Protein AF-A0A376TXN7-F1 (afdb_monomer)

Mean predicted aligned error: 10.91 Å

Radius of gyration: 16.5 Å; Cα contacts (8 Å, |Δi|>4): 86; chains: 1; bounding box: 37×38×39 Å

Solvent-accessible surface area (backbone atoms only — not comparable to full-atom values): 6558 Å² total; per-residue (Å²): 119,71,70,61,67,70,58,54,54,46,10,50,55,36,29,70,52,27,62,82,89,49,54,70,72,57,31,34,51,43,26,47,40,43,66,55,62,42,77,70,43,46,77,73,23,57,65,24,54,77,48,42,65,61,44,52,55,53,44,60,75,77,39,81,61,63,33,56,55,54,52,47,31,49,50,53,46,50,50,54,49,50,53,56,47,58,68,43,57,82,72,59,71,86,62,51,63,61,53,54,47,48,49,55,46,46,62,64,33,58,82,70,61,78,85,120

Nearest PDB structures (foldseek):
  3hyt-assembly1_B  TM=9.960E-01  e=5.693E-10  Escherichia coli
  5fh9-assembly1_A  TM=1.002E+00  e=1.410E-09  Bacillus sp. SH51
  3i92-assembly1_A  TM=9.966E-01  e=1.569E-09  Escherichia coli
  3i8x-assembly1_A  TM=9.916E-01  e=3.684E-09  Escherichia coli
  3hyt-assembly1_C  TM=9.899E-01  e=3.886E-09  Escherichia coli

Secondary structure (DSSP, 8-state):
----HHHHHHHHHHHHTS-TTS-HHHHHHHHHHHHHT-TTHHHHHTTHHHHHHHHHHHHHHHSS-HHHHHHHHHHHHHHHHHHHHHHHHTT-STTHHHHHHHHHHHHHHTTTSS--

Int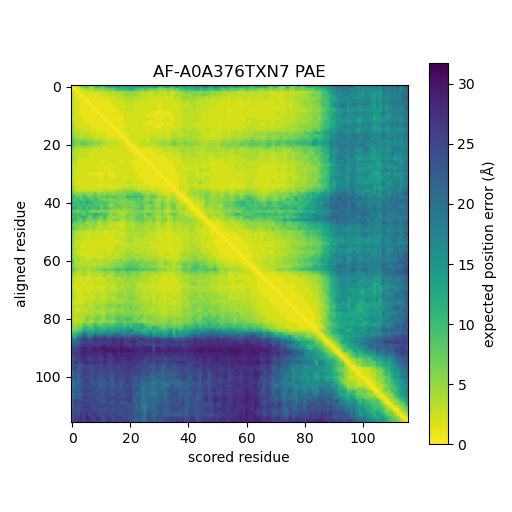erPro domains:
  IPR041069 FeoB, cytosolic helical domain [PF17910] (3-84)
  IPR050860 Fe(2+) Transporter FeoB GTPase [PTHR43185] (2-109)

pLDDT: mean 76.67, std 17.31, range [34.03, 93.69]

Organism: Escherichia coli (NCBI:txid562)

Structure (mmCIF, N/CA/C/O backbone):
data_AF-A0A376TXN7-F1
#
_entry.id   AF-A0A376TXN7-F1
#
loop_
_atom_site.group_PDB
_atom_site.id
_atom_site.type_symbol
_atom_site.label_atom_id
_atom_site.label_alt_id
_atom_site.label_comp_id
_atom_site.label_asym_id
_atom_site.label_entity_id
_atom_site.label_seq_id
_atom_site.pdbx_PDB_ins_code
_atom_site.Cartn_x
_atom_site.Cartn_y
_atom_site.Cartn_z
_atom_site.occupancy
_atom_site.B_iso_or_equiv
_atom_site.auth_seq_id
_atom_site.auth_comp_id
_atom_site.auth_asym_id
_atom_site.auth_atom_id
_atom_site.pdbx_PDB_model_num
ATOM 1 N N . MET A 1 1 ? 11.237 -4.753 -3.219 1.00 68.88 1 MET A N 1
ATOM 2 C CA . MET A 1 1 ? 10.719 -3.372 -3.160 1.00 68.88 1 MET A CA 1
ATOM 3 C C . MET A 1 1 ? 11.158 -2.777 -1.851 1.00 68.88 1 MET A C 1
ATOM 5 O O . MET A 1 1 ? 11.003 -3.443 -0.835 1.00 68.88 1 MET A O 1
ATOM 9 N N . HIS A 1 2 ? 11.740 -1.587 -1.906 1.00 82.88 2 HIS A N 1
ATOM 10 C CA . HIS A 1 2 ? 12.126 -0.825 -0.729 1.00 82.88 2 HIS A CA 1
ATOM 11 C C . HIS A 1 2 ? 11.038 0.211 -0.478 1.00 82.88 2 HIS A C 1
ATOM 13 O O . HIS A 1 2 ? 10.951 1.196 -1.199 1.00 82.88 2 HIS A O 1
ATOM 19 N N . TYR A 1 3 ? 10.174 -0.061 0.495 1.00 87.12 3 TYR A N 1
ATOM 20 C CA . TYR A 1 3 ? 9.219 0.926 0.988 1.00 87.12 3 TYR A CA 1
ATOM 21 C C . TYR A 1 3 ? 9.859 1.705 2.136 1.00 87.12 3 TYR A C 1
ATOM 23 O O . TYR A 1 3 ? 10.708 1.164 2.849 1.00 87.12 3 TYR A O 1
ATOM 31 N N . ALA A 1 4 ? 9.439 2.955 2.330 1.00 88.62 4 ALA A N 1
ATOM 32 C CA . ALA A 1 4 ? 9.862 3.746 3.479 1.00 88.62 4 ALA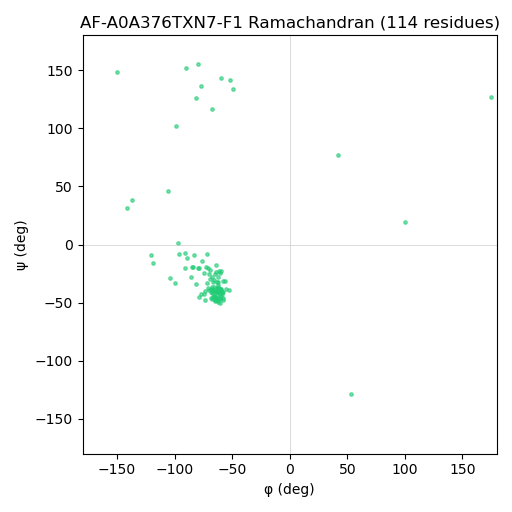 A CA 1
ATOM 33 C C . ALA A 1 4 ? 9.454 3.055 4.794 1.00 88.62 4 ALA A C 1
ATOM 35 O O . ALA A 1 4 ? 8.373 2.469 4.890 1.00 88.62 4 ALA A O 1
ATOM 36 N N . GLN A 1 5 ? 10.305 3.141 5.819 1.00 91.06 5 GLN A N 1
ATOM 37 C CA . GLN A 1 5 ? 10.062 2.477 7.103 1.00 91.06 5 GLN A CA 1
ATOM 38 C C . GLN A 1 5 ? 8.711 2.846 7.755 1.00 91.06 5 GLN A C 1
ATOM 40 O O . GLN A 1 5 ? 8.061 1.935 8.271 1.00 91.06 5 GLN A O 1
ATOM 45 N N . PRO A 1 6 ? 8.222 4.102 7.691 1.00 93.12 6 PRO A N 1
ATOM 46 C CA . PRO A 1 6 ? 6.910 4.436 8.247 1.00 93.12 6 PRO A CA 1
ATOM 47 C C . PRO A 1 6 ? 5.753 3.686 7.575 1.00 93.12 6 PRO A C 1
ATOM 49 O O . PRO A 1 6 ? 4.830 3.239 8.252 1.00 93.12 6 PRO A O 1
ATOM 52 N N . LEU A 1 7 ? 5.833 3.457 6.256 1.00 91.88 7 LEU A N 1
ATOM 53 C CA . LEU A 1 7 ? 4.828 2.677 5.522 1.00 91.88 7 LEU A CA 1
ATOM 54 C C . LEU A 1 7 ? 4.794 1.228 6.006 1.00 91.88 7 LEU A C 1
ATOM 56 O O . LEU A 1 7 ? 3.722 0.651 6.163 1.00 91.88 7 LEU A O 1
ATOM 60 N N . LEU A 1 8 ? 5.968 0.639 6.256 1.00 92.62 8 LEU A N 1
ATOM 61 C CA . LEU A 1 8 ? 6.074 -0.726 6.770 1.00 92.62 8 LEU A CA 1
ATOM 62 C C . LEU A 1 8 ? 5.514 -0.835 8.191 1.00 92.62 8 LEU A C 1
ATOM 64 O O . LEU A 1 8 ? 4.818 -1.799 8.497 1.00 92.62 8 LEU A O 1
ATOM 68 N N . ASN A 1 9 ? 5.778 0.161 9.037 1.00 93.69 9 ASN A N 1
ATOM 69 C CA . ASN A 1 9 ? 5.287 0.191 10.412 1.00 93.69 9 ASN A CA 1
ATOM 70 C C . ASN A 1 9 ? 3.755 0.290 10.465 1.00 93.69 9 ASN A C 1
ATOM 72 O O . ASN A 1 9 ? 3.116 -0.462 11.204 1.00 93.69 9 ASN A O 1
ATOM 76 N N . GLU A 1 10 ? 3.151 1.171 9.663 1.00 93.19 10 GLU A N 1
ATOM 77 C CA . GLU A 1 10 ? 1.692 1.297 9.612 1.00 93.19 10 GLU A CA 1
ATOM 78 C C . GLU A 1 10 ? 1.023 0.104 8.925 1.00 93.19 10 GLU A C 1
ATOM 80 O O . GLU A 1 10 ? -0.007 -0.376 9.400 1.00 93.19 10 GLU A O 1
ATOM 85 N N . ALA A 1 11 ? 1.628 -0.455 7.874 1.00 92.81 11 ALA A N 1
ATOM 86 C CA . ALA A 1 11 ? 1.143 -1.695 7.274 1.00 92.81 11 ALA A CA 1
ATOM 87 C C . ALA A 1 11 ? 1.172 -2.864 8.277 1.00 92.81 11 ALA A C 1
ATOM 89 O O . ALA A 1 11 ? 0.232 -3.657 8.322 1.00 92.81 11 ALA A O 1
ATOM 90 N N . ASP A 1 12 ? 2.204 -2.948 9.124 1.00 93.56 12 ASP A N 1
ATOM 91 C CA . ASP A 1 12 ? 2.289 -3.927 10.214 1.00 93.56 12 ASP A CA 1
ATOM 92 C C . ASP A 1 12 ? 1.248 -3.674 11.310 1.00 93.56 12 ASP A C 1
ATOM 94 O O . ASP A 1 12 ? 0.698 -4.626 11.868 1.00 93.56 12 ASP A O 1
ATOM 98 N N . SER A 1 13 ? 0.956 -2.409 11.614 1.00 92.94 13 SER A N 1
ATOM 99 C CA . SER A 1 13 ? -0.099 -2.017 12.553 1.00 92.94 13 SER A CA 1
ATOM 100 C C . SER A 1 13 ? -1.474 -2.477 12.063 1.00 92.94 13 SER A C 1
ATOM 102 O O . SER A 1 13 ? -2.190 -3.174 12.784 1.00 92.94 13 SER A O 1
ATOM 104 N N . LEU A 1 14 ? -1.798 -2.196 10.797 1.00 91.81 14 LEU A N 1
ATOM 105 C CA . LEU A 1 14 ? -3.036 -2.644 10.155 1.00 91.81 14 LEU A CA 1
ATOM 106 C C . LEU A 1 14 ? -3.105 -4.174 10.062 1.00 91.81 14 LEU A C 1
ATOM 108 O O . LEU A 1 14 ? -4.143 -4.767 10.341 1.00 91.81 14 LEU A O 1
ATOM 112 N N . ALA A 1 15 ? -1.992 -4.841 9.751 1.00 92.75 15 ALA A N 1
ATOM 113 C CA . ALA A 1 15 ? -1.948 -6.297 9.657 1.00 92.75 15 ALA A CA 1
ATOM 114 C C . ALA A 1 15 ? -2.276 -7.003 10.985 1.00 92.75 15 ALA A C 1
ATOM 116 O O . ALA A 1 15 ? -2.764 -8.133 10.965 1.00 92.75 15 ALA A O 1
ATOM 117 N N . LYS A 1 16 ? -2.023 -6.383 12.145 1.00 91.69 1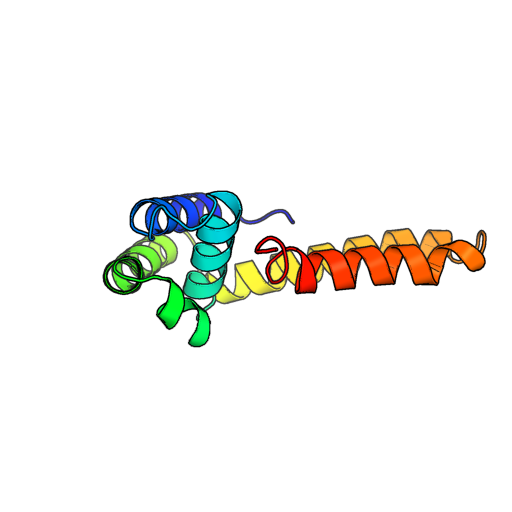6 LYS A N 1
ATOM 118 C CA . LYS A 1 16 ? -2.327 -6.980 13.461 1.00 91.69 16 LYS A CA 1
ATOM 119 C C . LYS A 1 16 ? -3.823 -7.093 13.744 1.00 91.69 16 LYS A C 1
ATOM 121 O O . LYS A 1 16 ? -4.213 -8.004 14.466 1.00 91.69 16 LYS A O 1
ATOM 126 N N . VAL A 1 17 ? -4.626 -6.191 13.186 1.00 91.56 17 VAL A N 1
ATOM 127 C CA . VAL A 1 17 ? -6.086 -6.139 13.378 1.00 91.56 17 VAL A CA 1
ATOM 128 C C . VAL A 1 17 ? -6.859 -6.813 12.237 1.00 91.56 17 VAL A C 1
ATOM 130 O O . VAL A 1 17 ? -8.085 -6.854 12.256 1.00 91.56 17 VAL A O 1
ATOM 133 N N . MET A 1 18 ? -6.152 -7.365 11.248 1.00 91.19 18 MET A N 1
ATOM 134 C CA . MET A 1 18 ? -6.750 -8.171 10.186 1.00 91.19 18 MET A CA 1
ATOM 135 C C . MET A 1 18 ? -7.039 -9.609 10.650 1.00 91.19 18 MET A C 1
ATOM 137 O O . MET A 1 18 ? -6.338 -10.120 11.531 1.00 91.19 18 MET A O 1
ATOM 141 N N . PRO A 1 19 ? -8.011 -10.286 10.011 1.00 88.62 19 PRO A N 1
ATOM 142 C CA . PRO A 1 19 ? -8.343 -11.685 10.277 1.00 88.62 19 PRO A CA 1
ATOM 143 C C . PRO A 1 19 ? -7.117 -12.619 10.286 1.00 88.62 19 PRO A C 1
ATOM 145 O O . PRO A 1 19 ? -6.233 -12.535 9.431 1.00 88.62 19 PRO A O 1
ATOM 148 N N . SER A 1 20 ? -7.027 -13.491 11.296 1.00 87.25 20 SER A N 1
ATOM 149 C CA . SER A 1 20 ? -5.852 -14.344 11.544 1.00 87.25 20 SER A CA 1
ATOM 150 C C . SER A 1 20 ? -5.735 -15.547 10.604 1.00 87.25 20 SER A C 1
ATOM 152 O O . SER A 1 20 ? -4.662 -16.147 10.525 1.00 87.25 20 SER A O 1
ATOM 154 N N . ASP A 1 21 ? -6.807 -15.871 9.885 1.00 89.31 21 ASP A N 1
ATOM 155 C CA . ASP A 1 21 ? -6.860 -16.836 8.785 1.00 89.31 21 ASP A CA 1
ATOM 156 C C . ASP A 1 21 ? -6.018 -16.392 7.579 1.00 89.31 21 ASP A C 1
ATOM 158 O O . ASP A 1 21 ? -5.512 -17.231 6.833 1.00 89.31 21 ASP A O 1
ATOM 162 N N . ILE A 1 22 ? -5.787 -15.084 7.422 1.00 86.56 22 ILE A N 1
ATOM 163 C CA . ILE A 1 22 ? -4.920 -14.541 6.379 1.00 86.56 22 ILE A CA 1
ATOM 164 C C . ILE A 1 22 ? -3.442 -14.629 6.825 1.00 86.56 22 ILE A C 1
ATOM 166 O O . ILE A 1 22 ? -3.053 -14.076 7.866 1.00 86.56 22 ILE A O 1
ATOM 170 N N . PRO A 1 23 ? -2.550 -15.245 6.025 1.00 90.94 23 PRO A N 1
ATOM 171 C CA . PRO A 1 23 ? -1.114 -15.266 6.287 1.00 90.94 23 PRO A CA 1
ATOM 172 C C . PRO A 1 23 ? -0.532 -13.866 6.523 1.00 90.94 23 PRO A C 1
ATOM 174 O O . PRO A 1 23 ? -0.853 -12.913 5.814 1.00 90.94 23 PRO A O 1
ATOM 177 N N . LEU A 1 24 ? 0.408 -13.738 7.468 1.00 88.56 24 LEU A N 1
ATOM 178 C CA . LEU A 1 24 ? 0.990 -12.441 7.856 1.00 88.56 24 LEU A CA 1
ATOM 179 C C . LEU A 1 24 ? 1.538 -11.645 6.660 1.00 88.56 24 LEU A C 1
ATOM 181 O O . LEU A 1 24 ? 1.364 -10.432 6.578 1.00 88.56 24 LEU A O 1
ATOM 185 N N . LYS A 1 25 ? 2.178 -12.327 5.704 1.00 88.38 25 LYS A N 1
ATOM 186 C CA . LYS A 1 25 ? 2.705 -11.691 4.490 1.00 88.38 25 LYS A CA 1
ATOM 187 C C . LYS A 1 25 ? 1.593 -11.081 3.625 1.00 88.38 25 LYS A C 1
ATOM 189 O O . LYS A 1 25 ? 1.794 -10.006 3.069 1.00 88.38 25 LYS A O 1
ATOM 194 N N . GLN A 1 26 ? 0.441 -11.745 3.530 1.00 87.19 26 GLN A N 1
ATOM 195 C CA . GLN A 1 26 ? -0.720 -11.246 2.791 1.00 87.19 26 GLN A CA 1
ATOM 196 C C . GLN A 1 26 ? -1.401 -10.096 3.539 1.00 87.19 26 GLN A C 1
ATOM 198 O O . GLN A 1 26 ? -1.724 -9.092 2.916 1.00 87.19 26 GLN A O 1
ATOM 203 N N . ARG A 1 27 ? -1.515 -10.167 4.871 1.00 91.38 27 ARG A N 1
ATOM 204 C CA . ARG A 1 27 ? -2.034 -9.055 5.690 1.00 91.38 27 ARG A CA 1
ATOM 205 C C . ARG A 1 27 ? -1.202 -7.782 5.554 1.00 91.38 27 ARG A C 1
ATOM 207 O O . ARG A 1 27 ? -1.742 -6.703 5.347 1.00 91.38 27 ARG A O 1
ATOM 214 N N . ARG A 1 28 ? 0.126 -7.912 5.590 1.00 91.62 28 ARG A N 1
ATOM 215 C CA . ARG A 1 28 ? 1.057 -6.796 5.338 1.00 91.62 28 ARG A CA 1
ATOM 216 C C . ARG A 1 28 ? 0.864 -6.187 3.954 1.00 91.62 28 ARG A C 1
ATOM 218 O O . ARG A 1 28 ? 0.872 -4.970 3.804 1.00 91.62 28 ARG A O 1
ATOM 225 N N . TRP A 1 29 ? 0.691 -7.039 2.947 1.00 90.88 29 TRP A N 1
ATOM 226 C CA . TRP A 1 29 ? 0.430 -6.589 1.587 1.00 90.88 29 TRP A CA 1
ATOM 227 C C . TRP A 1 29 ? -0.910 -5.845 1.485 1.00 90.88 29 TRP A C 1
ATOM 229 O O . TRP A 1 29 ? -0.932 -4.744 0.947 1.00 90.88 29 TRP A O 1
ATOM 239 N N . LEU A 1 30 ? -1.984 -6.373 2.081 1.00 90.94 30 LEU A N 1
ATOM 240 C CA . LEU A 1 30 ? -3.284 -5.697 2.161 1.00 90.94 30 LEU A CA 1
ATOM 241 C C . LEU A 1 30 ? -3.181 -4.343 2.875 1.00 90.94 30 LEU A C 1
ATOM 243 O O . LEU A 1 30 ? -3.751 -3.365 2.405 1.00 90.94 30 LEU A O 1
ATOM 247 N N . GLY A 1 31 ? -2.405 -4.256 3.959 1.00 91.50 31 GLY A N 1
ATOM 248 C CA . GLY A 1 31 ? -2.155 -2.998 4.663 1.00 91.50 31 GLY A CA 1
ATOM 249 C C . GLY A 1 31 ? -1.533 -1.938 3.750 1.00 91.50 31 GLY A C 1
ATOM 250 O O . GLY A 1 31 ? -2.022 -0.814 3.697 1.00 91.50 31 GLY A O 1
ATOM 251 N N . LEU A 1 32 ? -0.519 -2.306 2.959 1.00 91.12 32 LEU A N 1
ATOM 252 C CA . LEU A 1 32 ? 0.082 -1.401 1.970 1.00 91.12 32 LEU A CA 1
ATOM 253 C C . LEU A 1 32 ? -0.911 -0.977 0.877 1.00 91.12 32 LEU A C 1
ATOM 255 O O . LEU A 1 32 ? -0.928 0.192 0.506 1.00 91.12 32 LEU A O 1
ATOM 259 N N . GLN A 1 33 ? -1.753 -1.889 0.383 1.00 89.06 33 GLN A N 1
ATOM 260 C CA . GLN A 1 33 ? -2.790 -1.552 -0.603 1.00 89.06 33 GLN A CA 1
ATOM 261 C C . GLN A 1 33 ? -3.817 -0.560 -0.037 1.00 89.06 33 GLN A C 1
ATOM 263 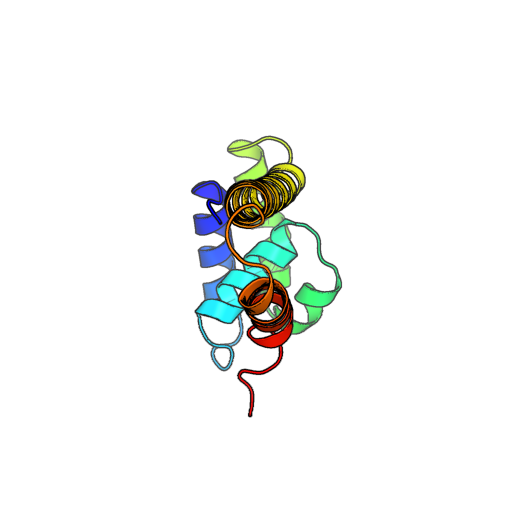O O . GLN A 1 33 ? -4.219 0.380 -0.718 1.00 89.06 33 GLN A O 1
ATOM 268 N N . MET A 1 34 ? -4.221 -0.730 1.224 1.00 90.31 34 MET A N 1
ATOM 269 C CA . MET A 1 34 ? -5.150 0.192 1.882 1.00 90.31 34 MET A CA 1
ATOM 270 C C . MET A 1 34 ? -4.543 1.583 2.079 1.00 90.31 34 MET A C 1
ATOM 272 O O . MET A 1 34 ? -5.238 2.573 1.870 1.00 90.31 34 MET A O 1
ATOM 276 N N . LEU A 1 35 ? -3.261 1.661 2.455 1.00 90.69 35 LEU A N 1
ATOM 277 C CA . LEU A 1 35 ? -2.540 2.930 2.613 1.00 90.69 35 LEU A CA 1
ATOM 278 C C . LEU A 1 35 ? -2.366 3.678 1.284 1.00 90.69 35 LEU A C 1
ATOM 280 O O . LEU A 1 35 ? -2.349 4.903 1.269 1.00 90.69 35 LEU A O 1
ATOM 284 N N . GLU A 1 36 ? -2.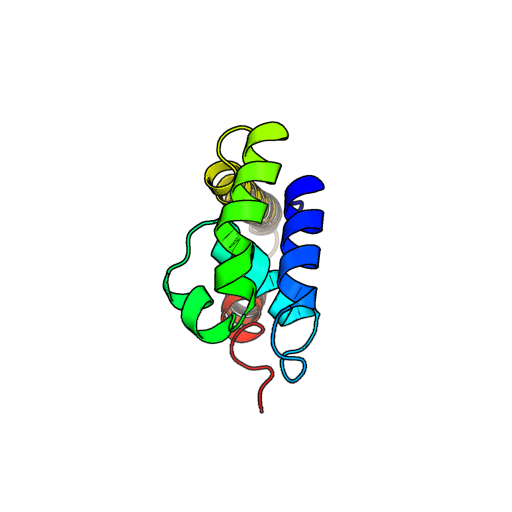271 2.948 0.174 1.00 89.44 36 GLU A N 1
ATOM 285 C CA . GLU A 1 36 ? -2.268 3.513 -1.180 1.00 89.44 36 GLU A CA 1
ATOM 286 C C . GLU A 1 36 ? -3.655 4.019 -1.616 1.00 89.44 36 GLU A C 1
ATOM 288 O O . GLU A 1 36 ? -3.753 4.834 -2.530 1.00 89.44 36 GLU A O 1
ATOM 293 N N . GLY A 1 37 ? -4.729 3.565 -0.959 1.00 85.00 37 GLY A N 1
ATOM 294 C CA . GLY A 1 37 ? -6.108 3.950 -1.268 1.00 85.00 37 GLY A CA 1
ATOM 295 C C . GLY A 1 37 ? -6.891 2.930 -2.100 1.00 85.00 37 GLY A C 1
ATOM 296 O O . GLY A 1 37 ? -7.905 3.288 -2.699 1.00 85.00 37 GLY A O 1
ATOM 297 N N . ASP A 1 38 ? -6.468 1.662 -2.146 1.00 83.25 38 ASP A N 1
ATOM 298 C CA . ASP A 1 38 ? -7.222 0.612 -2.836 1.00 83.25 38 ASP A CA 1
ATOM 299 C C . ASP A 1 38 ? -8.561 0.310 -2.135 1.00 83.25 38 ASP A C 1
ATOM 301 O O . ASP A 1 38 ? -8.619 -0.184 -1.004 1.00 83.25 38 ASP A O 1
ATOM 305 N N . ILE A 1 39 ? -9.656 0.565 -2.853 1.00 74.62 39 ILE A N 1
ATOM 306 C CA . ILE A 1 39 ? -11.031 0.375 -2.381 1.00 74.62 39 ILE A CA 1
ATOM 307 C C . ILE A 1 39 ? -11.422 -1.101 -2.229 1.00 74.62 39 ILE A C 1
ATOM 309 O O . ILE A 1 39 ? -12.293 -1.412 -1.416 1.00 74.62 39 ILE A O 1
ATOM 313 N N . TYR A 1 40 ? -10.779 -2.020 -2.959 1.00 75.50 40 TYR A N 1
ATOM 314 C CA . TYR A 1 40 ? -11.109 -3.450 -2.908 1.00 75.50 40 TYR A CA 1
ATOM 315 C C . TYR A 1 40 ? -10.462 -4.152 -1.716 1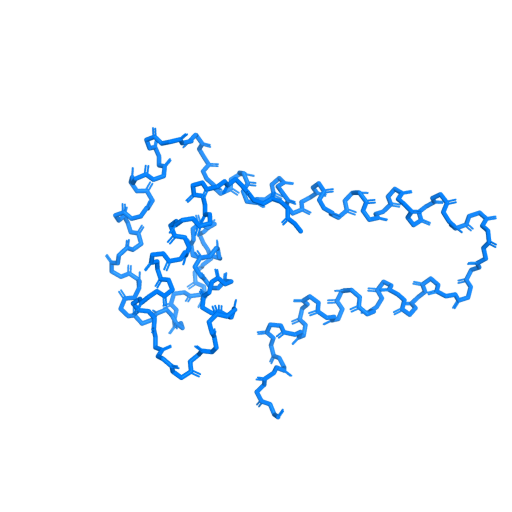.00 75.50 40 TYR A C 1
ATOM 317 O O . TYR A 1 40 ? -11.074 -5.027 -1.100 1.00 75.50 40 TYR A O 1
ATOM 325 N N . SER A 1 41 ? -9.258 -3.727 -1.331 1.00 73.31 41 SER A N 1
ATOM 326 C CA . SER A 1 41 ? -8.554 -4.263 -0.162 1.00 73.31 41 SER A CA 1
ATOM 327 C C . SER A 1 41 ? -9.330 -4.063 1.143 1.00 73.31 41 SER A C 1
ATOM 329 O O . SER A 1 41 ? -9.204 -4.868 2.064 1.00 73.31 41 SER A O 1
ATOM 331 N N . ARG A 1 42 ? -10.215 -3.059 1.204 1.00 71.38 42 ARG A N 1
ATOM 332 C CA . ARG A 1 42 ? -11.074 -2.788 2.365 1.00 71.38 42 ARG A CA 1
ATOM 333 C C . ARG A 1 42 ? -12.063 -3.920 2.670 1.00 71.38 42 ARG A C 1
ATOM 335 O O . ARG A 1 42 ? -12.348 -4.162 3.838 1.00 71.38 42 ARG A O 1
ATOM 342 N N . ALA A 1 43 ? -12.539 -4.645 1.655 1.00 75.88 43 ALA A N 1
ATOM 343 C CA . ALA A 1 43 ? -13.469 -5.763 1.845 1.00 75.88 43 ALA A CA 1
ATOM 344 C C . ALA A 1 43 ? -12.820 -6.959 2.567 1.00 75.88 43 ALA A C 1
ATOM 346 O O . ALA A 1 43 ? -13.498 -7.697 3.276 1.00 75.88 43 ALA A O 1
ATOM 347 N N . TYR A 1 44 ? -11.504 -7.120 2.418 1.00 76.44 44 TYR A N 1
ATOM 348 C CA . TYR A 1 44 ? -10.720 -8.192 3.042 1.00 76.44 44 TYR A CA 1
ATOM 349 C C . TYR A 1 44 ? -10.040 -7.755 4.347 1.00 76.44 44 TYR A C 1
ATOM 351 O O . TYR A 1 44 ? -9.477 -8.573 5.068 1.00 76.44 44 TYR A O 1
ATOM 359 N N . ALA A 1 45 ? -10.089 -6.459 4.653 1.00 73.81 45 ALA A N 1
ATOM 360 C CA . ALA A 1 45 ? -9.401 -5.849 5.781 1.00 73.81 45 ALA A CA 1
ATOM 361 C C . ALA A 1 45 ? -10.107 -6.068 7.130 1.00 73.81 45 ALA A C 1
ATOM 363 O O . ALA A 1 45 ? -9.472 -5.932 8.177 1.00 73.81 45 ALA A O 1
ATOM 364 N N . GLY A 1 46 ? -11.406 -6.388 7.123 1.00 81.69 46 GLY A N 1
ATOM 365 C CA . GLY A 1 46 ? -12.212 -6.511 8.339 1.00 81.69 46 GLY A CA 1
ATOM 366 C C . GLY A 1 46 ? -12.122 -5.252 9.211 1.00 81.69 46 GLY A C 1
ATOM 367 O O . GLY A 1 46 ? -12.255 -4.128 8.718 1.00 81.69 46 GLY A O 1
ATOM 368 N N . GLU A 1 47 ? -11.817 -5.442 10.497 1.00 82.06 47 GLU A N 1
ATOM 369 C CA . GLU A 1 47 ? -11.648 -4.364 11.483 1.00 82.06 47 GLU A CA 1
ATOM 370 C C . GLU A 1 47 ? -10.529 -3.372 11.118 1.00 82.06 47 GLU A C 1
ATOM 372 O O . GLU A 1 47 ? -10.583 -2.204 11.505 1.00 82.06 47 GLU A O 1
ATOM 377 N N . ALA A 1 48 ? -9.547 -3.769 10.298 1.00 82.44 48 ALA A N 1
ATOM 378 C CA . ALA A 1 48 ? -8.464 -2.876 9.886 1.00 82.44 48 ALA A CA 1
ATOM 379 C C . ALA A 1 48 ? -8.962 -1.645 9.108 1.00 82.44 48 ALA A C 1
ATOM 381 O O . ALA A 1 48 ? -8.298 -0.608 9.114 1.00 82.44 48 ALA A O 1
ATOM 382 N N . SER A 1 49 ? -10.147 -1.710 8.485 1.00 85.06 49 SER A N 1
ATOM 383 C CA . SER A 1 49 ? -10.746 -0.546 7.822 1.00 85.06 49 SER A CA 1
ATOM 384 C C . SER A 1 49 ? -11.059 0.596 8.789 1.00 85.06 49 SER A C 1
ATOM 386 O O . SER A 1 49 ? -10.992 1.752 8.381 1.00 85.06 49 SER A O 1
ATOM 388 N N . GLN A 1 50 ? -11.400 0.299 10.044 1.00 87.88 50 GLN A N 1
ATOM 389 C CA . GLN A 1 50 ? -11.727 1.317 11.050 1.00 87.88 50 GLN A CA 1
ATOM 390 C C . GLN A 1 50 ? -10.467 2.039 11.552 1.00 87.88 50 GLN A C 1
ATOM 392 O O . GLN A 1 50 ? -10.523 3.183 11.993 1.00 87.88 50 GLN A O 1
ATOM 397 N N . HIS A 1 51 ? -9.309 1.382 11.449 1.00 89.44 51 HIS A N 1
ATOM 398 C CA . HIS A 1 51 ? -8.014 1.922 11.860 1.00 89.44 51 HIS A CA 1
ATOM 399 C C . HIS A 1 51 ? -7.268 2.653 10.735 1.00 89.44 51 HIS A C 1
ATOM 401 O O . HIS A 1 51 ? -6.238 3.280 10.998 1.00 89.44 51 HIS A O 1
ATOM 407 N N . LEU A 1 52 ? -7.779 2.593 9.500 1.00 89.38 52 LEU A N 1
ATOM 408 C CA . LEU A 1 52 ? -7.121 3.144 8.317 1.00 89.38 52 LEU A CA 1
ATOM 409 C C . LEU A 1 52 ? -6.949 4.665 8.399 1.00 89.38 52 LEU A C 1
ATOM 411 O O . LEU A 1 52 ? -5.844 5.156 8.186 1.00 89.38 52 LEU A O 1
ATOM 415 N N . ASP A 1 53 ? -7.996 5.403 8.767 1.00 89.81 53 ASP A N 1
ATOM 416 C CA . ASP A 1 53 ? -7.930 6.870 8.837 1.00 89.81 53 ASP A CA 1
ATOM 417 C C . ASP A 1 53 ? -6.922 7.340 9.895 1.00 89.81 53 ASP A C 1
ATOM 419 O O . ASP A 1 53 ? -6.166 8.286 9.674 1.00 89.81 53 ASP A O 1
ATOM 423 N N . ALA A 1 54 ? -6.841 6.628 11.024 1.00 91.94 54 ALA A N 1
ATOM 424 C CA . ALA A 1 54 ? -5.859 6.905 12.067 1.00 91.94 54 ALA A CA 1
ATOM 425 C C . ALA A 1 54 ? -4.422 6.589 11.615 1.00 91.94 54 ALA A C 1
ATOM 427 O O . ALA A 1 54 ? -3.500 7.328 11.957 1.00 91.94 54 ALA A O 1
ATOM 428 N N . ALA A 1 55 ? -4.220 5.509 10.851 1.00 91.25 55 ALA A N 1
ATOM 429 C CA . ALA A 1 55 ? -2.921 5.164 10.270 1.00 91.25 55 ALA A CA 1
ATOM 430 C C . ALA A 1 55 ? -2.471 6.195 9.224 1.00 91.25 55 ALA A C 1
ATOM 432 O O . ALA A 1 55 ? -1.336 6.665 9.268 1.00 91.25 55 ALA A O 1
ATOM 433 N N . LEU A 1 56 ? -3.380 6.624 8.344 1.00 90.00 56 LEU A N 1
ATOM 434 C CA . LEU A 1 56 ? -3.118 7.681 7.366 1.00 90.00 56 LEU A CA 1
ATOM 435 C C . LEU A 1 56 ? -2.812 9.021 8.043 1.00 90.00 56 LEU A C 1
ATOM 437 O O . LEU A 1 56 ? -1.910 9.731 7.607 1.00 90.00 56 LEU A O 1
ATOM 441 N N . ALA A 1 57 ? -3.511 9.364 9.128 1.00 91.31 57 ALA A N 1
ATOM 442 C CA . ALA A 1 57 ? -3.226 10.574 9.895 1.00 91.31 57 ALA A CA 1
ATOM 443 C C . ALA A 1 57 ? -1.821 10.556 10.521 1.00 91.31 57 ALA A C 1
ATOM 445 O O . ALA A 1 57 ? -1.138 11.578 10.494 1.00 91.31 57 ALA A O 1
ATOM 446 N N . ARG A 1 58 ? -1.364 9.406 11.041 1.00 92.38 58 ARG A N 1
ATOM 447 C CA . ARG A 1 58 ? 0.015 9.252 11.538 1.00 92.38 58 ARG A CA 1
ATOM 448 C C . ARG A 1 58 ? 1.036 9.378 10.411 1.00 92.38 58 ARG A C 1
ATOM 450 O O . ARG A 1 58 ? 1.974 10.156 10.543 1.00 92.38 58 ARG A O 1
ATOM 457 N N . LEU A 1 59 ? 0.803 8.710 9.281 1.00 91.25 59 LEU A N 1
ATOM 458 C CA . LEU A 1 59 ? 1.689 8.786 8.116 1.00 91.25 59 LEU A CA 1
ATOM 459 C C . LEU A 1 59 ? 1.831 10.197 7.561 1.00 91.25 59 LEU A C 1
ATOM 461 O O . LEU A 1 59 ? 2.937 10.589 7.212 1.00 91.25 59 LEU A O 1
ATOM 465 N N . ARG A 1 60 ? 0.750 10.978 7.537 1.00 89.25 60 ARG A N 1
ATOM 466 C CA . ARG A 1 60 ? 0.782 12.378 7.088 1.00 89.25 60 ARG A CA 1
ATOM 467 C C . ARG A 1 60 ? 1.636 13.292 7.971 1.00 89.25 60 ARG A C 1
ATOM 469 O O . ARG A 1 60 ? 1.991 14.373 7.522 1.00 89.25 60 ARG A O 1
ATOM 476 N N . ASN A 1 61 ? 1.960 12.886 9.201 1.00 90.12 61 ASN A N 1
ATOM 477 C CA . ASN A 1 61 ? 2.913 13.613 10.044 1.00 90.12 61 ASN A CA 1
ATOM 478 C C . ASN A 1 61 ? 4.372 13.228 9.754 1.00 90.12 61 ASN A C 1
ATOM 480 O O . ASN A 1 61 ? 5.277 13.963 10.139 1.00 90.12 61 ASN A O 1
ATOM 484 N N . GLU A 1 62 ? 4.608 12.076 9.120 1.00 89.44 62 GLU A N 1
ATOM 485 C CA . GLU A 1 62 ? 5.947 11.535 8.857 1.00 89.44 62 GLU A CA 1
ATOM 486 C C . GLU A 1 62 ? 6.387 11.701 7.397 1.00 89.44 62 GLU A C 1
ATOM 488 O O . GLU A 1 62 ? 7.584 11.795 7.129 1.00 89.44 62 GLU A O 1
ATOM 493 N N . MET A 1 63 ? 5.445 11.722 6.452 1.00 89.94 63 MET A N 1
ATOM 494 C CA . MET A 1 63 ? 5.718 11.906 5.029 1.00 89.94 63 MET A CA 1
ATOM 495 C C . MET A 1 63 ? 4.568 12.604 4.307 1.00 89.94 63 MET A C 1
ATOM 497 O O . MET A 1 63 ? 3.389 12.400 4.616 1.00 89.94 63 MET A O 1
ATOM 501 N N . ASP A 1 64 ? 4.933 13.374 3.288 1.00 85.69 64 ASP A N 1
ATOM 502 C CA . ASP A 1 64 ? 3.986 13.950 2.344 1.00 85.69 64 ASP A CA 1
ATOM 503 C C . ASP A 1 64 ? 3.519 12.879 1.352 1.00 85.69 64 ASP A C 1
ATOM 505 O O . ASP A 1 64 ? 4.319 12.099 0.860 1.00 85.69 64 ASP A O 1
ATOM 509 N N . ASP A 1 65 ? 2.217 12.838 1.067 1.00 86.88 65 ASP A N 1
ATOM 510 C CA . ASP A 1 65 ? 1.572 11.913 0.119 1.00 86.88 65 ASP A CA 1
ATOM 511 C C . ASP A 1 65 ? 2.075 10.440 0.165 1.00 86.88 65 ASP A C 1
ATOM 513 O O . ASP A 1 65 ? 2.816 9.970 -0.709 1.00 86.88 65 ASP A O 1
ATOM 517 N N . PRO A 1 66 ? 1.635 9.656 1.170 1.00 87.75 66 PRO A N 1
ATOM 518 C CA . PRO A 1 66 ? 2.018 8.250 1.319 1.00 87.75 66 PRO A CA 1
ATOM 519 C C . PRO A 1 66 ? 1.699 7.375 0.097 1.00 87.75 66 PRO A C 1
ATOM 521 O O . PRO A 1 66 ? 2.427 6.419 -0.184 1.00 87.75 66 PRO A O 1
ATOM 524 N N . ALA A 1 67 ? 0.628 7.689 -0.640 1.00 87.94 67 ALA A N 1
ATOM 525 C CA . ALA A 1 67 ? 0.230 6.931 -1.822 1.00 87.94 67 ALA A CA 1
ATOM 526 C C . ALA A 1 67 ? 1.242 7.122 -2.959 1.00 87.94 67 ALA A C 1
ATOM 528 O O . ALA A 1 67 ? 1.644 6.143 -3.598 1.00 87.94 67 ALA A O 1
ATOM 529 N N . LEU A 1 68 ? 1.730 8.352 -3.152 1.00 89.25 68 LEU A N 1
ATOM 530 C CA . LEU A 1 68 ? 2.782 8.643 -4.121 1.00 89.25 68 LEU A CA 1
ATOM 531 C C . LEU A 1 68 ? 4.080 7.896 -3.792 1.00 89.25 68 LEU A C 1
ATOM 533 O O . LEU A 1 68 ? 4.673 7.295 -4.686 1.00 89.25 68 LEU A O 1
ATOM 537 N N . HIS A 1 69 ? 4.489 7.847 -2.522 1.00 87.44 69 HIS A N 1
ATOM 538 C CA . HIS A 1 69 ? 5.675 7.084 -2.110 1.00 87.44 69 HIS A CA 1
ATOM 539 C C . HIS A 1 69 ? 5.539 5.575 -2.365 1.00 87.44 69 HIS A C 1
ATOM 541 O O . HIS A 1 69 ? 6.508 4.921 -2.764 1.00 87.44 69 HIS A O 1
ATOM 547 N N . ILE A 1 70 ? 4.350 4.999 -2.155 1.00 85.62 70 ILE A N 1
ATOM 548 C CA . ILE A 1 70 ? 4.088 3.586 -2.468 1.00 85.62 70 ILE A CA 1
ATOM 549 C C . ILE A 1 70 ? 4.180 3.346 -3.980 1.00 85.62 70 ILE A C 1
ATOM 551 O O . ILE A 1 70 ? 4.799 2.363 -4.403 1.00 85.62 70 ILE A O 1
ATOM 555 N N . ALA A 1 71 ? 3.585 4.229 -4.785 1.00 86.25 71 ALA A N 1
ATOM 556 C CA . ALA A 1 71 ? 3.629 4.143 -6.239 1.00 86.25 71 ALA A CA 1
ATOM 557 C C . ALA A 1 71 ? 5.067 4.283 -6.763 1.00 86.25 71 ALA A C 1
ATOM 559 O O . ALA A 1 71 ? 5.521 3.436 -7.534 1.00 86.25 71 ALA A O 1
ATOM 560 N N . ASP A 1 72 ? 5.815 5.280 -6.292 1.00 85.69 72 ASP A N 1
ATOM 561 C CA . ASP A 1 72 ? 7.203 5.522 -6.688 1.00 85.69 72 ASP A CA 1
ATOM 562 C C . ASP A 1 72 ? 8.105 4.327 -6.347 1.00 85.69 72 ASP A C 1
ATOM 564 O O . ASP A 1 72 ? 8.789 3.790 -7.217 1.00 85.69 72 ASP A O 1
ATOM 568 N N . ALA A 1 73 ? 8.005 3.779 -5.130 1.00 84.19 73 ALA A N 1
ATOM 569 C CA . ALA A 1 73 ? 8.750 2.579 -4.739 1.00 84.19 73 ALA A CA 1
ATOM 570 C C . ALA A 1 73 ? 8.456 1.363 -5.642 1.00 84.19 73 ALA A C 1
ATOM 572 O O . ALA A 1 73 ? 9.324 0.503 -5.859 1.00 84.19 73 ALA A O 1
ATOM 573 N N . ARG A 1 74 ? 7.233 1.263 -6.184 1.00 86.62 74 ARG A N 1
ATOM 574 C CA . ARG A 1 74 ? 6.876 0.219 -7.155 1.00 86.62 74 ARG A CA 1
ATOM 575 C C . ARG A 1 74 ? 7.496 0.487 -8.514 1.00 86.62 74 ARG A C 1
ATOM 577 O O . ARG A 1 74 ? 8.103 -0.430 -9.068 1.00 86.62 74 ARG A O 1
ATOM 584 N N . TYR A 1 75 ? 7.374 1.711 -9.016 1.00 84.94 75 TYR A N 1
ATOM 585 C CA . TYR A 1 75 ? 7.955 2.107 -10.293 1.00 84.94 75 TYR A CA 1
ATOM 586 C C . TYR A 1 75 ? 9.473 1.968 -10.290 1.00 84.94 75 TYR A C 1
ATOM 588 O O . TYR A 1 75 ? 10.005 1.333 -11.192 1.00 84.94 75 TYR A O 1
ATOM 596 N N . GLN A 1 76 ? 10.161 2.429 -9.246 1.00 81.56 76 GLN A N 1
ATOM 597 C CA . GLN A 1 76 ? 11.607 2.262 -9.093 1.00 81.56 76 GLN A CA 1
ATOM 598 C C . GLN A 1 76 ? 12.024 0.789 -9.100 1.00 81.56 76 GLN A C 1
ATOM 600 O O . GLN A 1 76 ? 13.010 0.417 -9.729 1.00 81.56 76 GLN A O 1
ATOM 605 N N . CYS A 1 77 ? 11.261 -0.084 -8.437 1.00 83.00 77 CYS A N 1
ATOM 606 C CA . CYS A 1 77 ? 11.550 -1.515 -8.447 1.00 83.00 77 CYS A CA 1
ATOM 607 C C . CYS A 1 77 ? 11.361 -2.135 -9.835 1.00 83.00 77 CYS A C 1
ATOM 609 O O . CYS A 1 77 ? 12.138 -3.008 -10.211 1.00 83.00 77 CYS A O 1
ATOM 611 N N . ILE A 1 78 ? 10.327 -1.722 -10.572 1.00 79.94 78 ILE A N 1
ATOM 612 C CA . ILE A 1 78 ? 10.088 -2.189 -11.941 1.00 79.94 78 ILE A CA 1
ATOM 613 C C . ILE A 1 78 ? 11.189 -1.661 -12.863 1.00 79.94 78 ILE A C 1
ATOM 615 O O . ILE A 1 78 ? 11.778 -2.452 -13.590 1.00 79.94 78 ILE A O 1
ATOM 619 N N . ALA A 1 79 ? 11.524 -0.373 -12.779 1.00 79.50 79 ALA A N 1
ATOM 620 C CA . ALA A 1 79 ? 12.589 0.258 -13.551 1.00 79.50 79 ALA A CA 1
ATOM 621 C C . ALA A 1 79 ? 13.943 -0.421 -13.306 1.00 79.50 79 ALA A C 1
ATOM 623 O O . ALA A 1 79 ? 14.584 -0.843 -14.258 1.00 79.50 79 ALA A O 1
ATOM 624 N N . ALA A 1 80 ? 14.321 -0.663 -12.047 1.00 79.62 80 ALA A N 1
ATOM 625 C CA . ALA A 1 80 ? 15.562 -1.363 -11.717 1.00 79.62 80 ALA A CA 1
ATOM 626 C C . ALA A 1 80 ? 15.608 -2.792 -12.290 1.00 79.62 80 ALA A C 1
ATOM 628 O O . ALA A 1 80 ? 16.654 -3.246 -12.752 1.00 79.62 80 ALA A O 1
ATOM 629 N N . ILE A 1 81 ? 14.476 -3.508 -12.289 1.00 77.44 81 ILE A N 1
ATOM 630 C CA . ILE A 1 81 ? 14.378 -4.815 -12.955 1.00 77.44 81 ILE A CA 1
ATOM 631 C C . ILE A 1 81 ? 14.554 -4.642 -14.467 1.00 77.44 81 ILE A C 1
ATOM 633 O O . ILE A 1 81 ? 15.342 -5.370 -15.064 1.00 77.44 81 ILE A O 1
ATOM 637 N N . CYS A 1 82 ? 13.864 -3.683 -15.083 1.00 78.81 82 CYS A N 1
ATOM 638 C CA . CYS A 1 82 ? 13.969 -3.400 -16.512 1.00 78.81 82 CYS A CA 1
ATOM 639 C C . CYS A 1 82 ? 15.393 -3.017 -16.931 1.00 78.81 82 CYS A C 1
ATOM 641 O O . CYS A 1 82 ? 15.837 -3.477 -17.978 1.00 78.81 82 CYS A O 1
ATOM 643 N N . ASP A 1 83 ? 16.122 -2.250 -16.123 1.00 77.44 83 ASP A N 1
ATOM 644 C CA . ASP A 1 83 ? 17.498 -1.832 -16.405 1.00 77.44 83 ASP A CA 1
ATOM 645 C C . ASP A 1 83 ? 18.466 -3.018 -16.354 1.00 77.44 83 ASP A C 1
ATOM 647 O O . ASP A 1 83 ? 19.271 -3.221 -17.267 1.00 77.44 83 ASP A O 1
ATOM 651 N N . VAL A 1 84 ? 18.360 -3.861 -15.321 1.00 75.94 84 VAL A N 1
ATOM 652 C CA . VAL A 1 84 ? 19.161 -5.091 -15.216 1.00 75.94 84 VAL A CA 1
ATOM 653 C C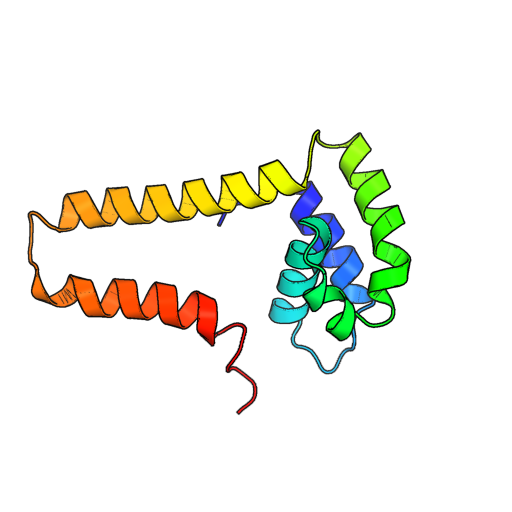 . VAL A 1 84 ? 18.843 -6.026 -16.383 1.00 75.94 84 VAL A C 1
ATOM 655 O O . VAL A 1 84 ? 19.749 -6.548 -17.032 1.00 75.94 84 VAL A O 1
ATOM 658 N N . VAL A 1 85 ? 17.561 -6.217 -16.694 1.00 66.31 85 VAL A N 1
ATOM 659 C CA . VAL A 1 85 ? 17.121 -7.131 -17.753 1.00 66.31 85 VAL A CA 1
ATOM 660 C C . VAL A 1 85 ? 17.479 -6.604 -19.149 1.00 66.31 85 VAL A C 1
ATOM 662 O O . VAL A 1 85 ? 17.930 -7.391 -19.975 1.00 66.31 85 VAL A O 1
ATOM 665 N N . SER A 1 86 ? 17.366 -5.300 -19.415 1.00 59.34 86 SER A N 1
ATOM 666 C CA . SER A 1 86 ? 17.735 -4.688 -20.707 1.00 59.34 86 SER A CA 1
ATOM 667 C C . SER A 1 86 ? 19.235 -4.772 -20.974 1.00 59.34 86 SER A C 1
ATOM 669 O O . SER A 1 86 ? 19.647 -5.059 -22.094 1.00 59.34 86 SER A O 1
ATOM 671 N N . ASN A 1 87 ? 20.056 -4.632 -19.932 1.00 57.66 87 ASN A N 1
ATOM 672 C CA . ASN A 1 87 ? 21.497 -4.854 -20.038 1.00 57.66 87 ASN A CA 1
ATOM 673 C C . ASN A 1 87 ? 21.863 -6.343 -20.208 1.00 57.66 87 ASN A C 1
ATOM 675 O O . ASN A 1 87 ? 22.945 -6.645 -20.698 1.00 57.66 87 ASN A O 1
ATOM 679 N N . THR A 1 88 ? 20.972 -7.273 -19.839 1.00 52.91 88 THR A N 1
ATOM 680 C CA . THR A 1 88 ? 21.151 -8.730 -20.026 1.00 52.91 88 THR A CA 1
ATOM 681 C C . THR A 1 88 ? 20.571 -9.227 -21.366 1.00 52.91 88 THR A C 1
ATOM 683 O O . THR A 1 88 ? 20.969 -10.276 -21.867 1.00 52.91 88 THR A O 1
ATOM 686 N N . LEU A 1 89 ? 19.655 -8.470 -21.984 1.00 47.38 89 LEU A N 1
ATOM 687 C CA . LEU A 1 89 ? 19.036 -8.727 -23.297 1.00 47.38 89 LEU A CA 1
ATOM 688 C C . LEU A 1 89 ? 20.040 -8.699 -24.459 1.00 47.38 89 LEU A C 1
ATOM 690 O O . LEU A 1 89 ? 19.808 -9.340 -25.480 1.00 47.38 89 LEU A O 1
ATOM 694 N N . THR A 1 90 ? 21.175 -8.017 -24.298 1.00 52.34 90 THR A N 1
ATOM 695 C CA . THR A 1 90 ? 22.306 -8.100 -25.235 1.00 52.34 90 THR A CA 1
ATOM 696 C C . THR A 1 90 ? 23.049 -9.437 -25.158 1.00 52.34 90 THR A C 1
ATOM 698 O O . THR A 1 90 ? 23.909 -9.682 -26.002 1.00 52.34 90 THR A O 1
ATOM 701 N N . ALA A 1 91 ? 22.735 -10.304 -24.184 1.00 53.47 91 ALA A N 1
ATOM 702 C CA . ALA A 1 91 ? 23.551 -11.470 -23.865 1.00 53.47 91 ALA A CA 1
ATOM 703 C C . ALA A 1 91 ? 22.889 -12.849 -24.029 1.00 53.47 91 ALA A C 1
ATOM 705 O O . ALA A 1 91 ? 23.667 -13.786 -24.057 1.00 53.47 91 ALA A O 1
ATOM 706 N N . GLU A 1 92 ? 21.556 -13.024 -24.135 1.00 49.25 92 GLU A N 1
ATOM 707 C CA . GLU A 1 92 ? 20.883 -14.274 -24.605 1.00 49.25 92 GLU A CA 1
ATOM 708 C C . GLU A 1 92 ? 19.325 -14.178 -24.486 1.00 49.25 92 GLU A C 1
ATOM 710 O O . GLU A 1 92 ? 18.820 -13.926 -23.387 1.00 49.25 92 GLU A O 1
ATOM 715 N N . PRO A 1 93 ? 18.511 -14.423 -25.543 1.00 48.09 93 PRO A N 1
ATOM 716 C CA . PRO A 1 93 ? 17.070 -14.092 -25.557 1.00 48.09 93 PRO A CA 1
ATOM 717 C C . PRO A 1 93 ? 16.131 -15.129 -24.909 1.00 48.09 93 PRO A C 1
ATOM 719 O O . PRO A 1 93 ? 14.984 -14.823 -24.590 1.00 48.09 93 PRO A O 1
ATOM 722 N N . SER A 1 94 ? 16.561 -16.380 -24.732 1.00 52.34 94 SER A N 1
ATOM 723 C CA . SER A 1 94 ? 15.646 -17.515 -24.488 1.00 52.34 94 SER A CA 1
ATOM 724 C C . SER A 1 94 ? 15.134 -17.647 -23.041 1.00 52.34 94 SER A C 1
ATOM 726 O O . SER A 1 94 ? 14.092 -18.256 -22.798 1.00 52.34 94 SER A O 1
ATOM 728 N N . ARG A 1 95 ? 15.820 -17.042 -22.061 1.00 53.91 95 ARG A N 1
ATOM 729 C CA . ARG A 1 95 ? 15.408 -17.022 -20.637 1.00 53.91 95 ARG A CA 1
ATOM 730 C C . ARG A 1 95 ? 14.502 -15.838 -20.269 1.00 53.91 95 ARG A C 1
ATOM 732 O O . ARG A 1 95 ? 13.911 -15.834 -19.187 1.00 53.91 95 ARG A O 1
ATOM 739 N N . PHE A 1 96 ? 14.385 -14.866 -21.174 1.00 51.84 96 PHE A N 1
ATOM 740 C CA . PHE A 1 96 ? 13.718 -13.574 -21.000 1.00 51.84 96 PHE A CA 1
ATOM 741 C C . PHE A 1 96 ? 12.227 -13.709 -20.672 1.00 51.84 96 PHE A C 1
ATOM 743 O O . PHE A 1 96 ? 11.756 -13.185 -19.662 1.00 51.84 96 PHE A O 1
ATOM 750 N N . THR A 1 97 ? 11.495 -14.492 -21.464 1.00 53.88 97 THR A N 1
ATOM 751 C CA . THR A 1 97 ? 10.046 -14.640 -21.295 1.00 53.88 97 THR A CA 1
ATOM 752 C C . THR A 1 97 ? 9.714 -15.355 -19.992 1.00 53.88 97 THR A C 1
ATOM 754 O O . THR A 1 97 ? 8.836 -14.920 -19.270 1.00 53.88 97 THR A O 1
ATOM 757 N N . THR A 1 98 ? 10.475 -16.380 -19.600 1.00 57.50 98 THR A N 1
ATOM 758 C CA . THR A 1 98 ? 10.160 -17.167 -18.393 1.00 57.50 98 THR A CA 1
ATOM 759 C C . THR A 1 98 ? 10.424 -16.401 -17.092 1.00 57.50 98 THR A C 1
ATOM 761 O O . THR A 1 98 ? 9.720 -16.613 -16.108 1.00 57.50 98 THR A O 1
ATOM 764 N N . ALA A 1 99 ? 11.433 -15.522 -17.048 1.00 58.41 99 ALA A N 1
ATOM 765 C CA . ALA A 1 99 ? 11.768 -14.761 -15.841 1.00 58.41 99 ALA A CA 1
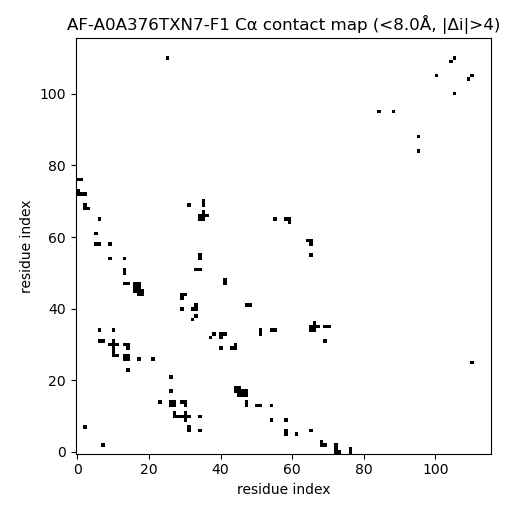ATOM 766 C C . ALA A 1 99 ? 10.805 -13.587 -15.606 1.00 58.41 99 ALA A C 1
ATOM 768 O O . ALA A 1 99 ? 10.355 -13.386 -14.477 1.00 58.41 99 ALA A O 1
ATOM 769 N N . VAL A 1 100 ? 10.454 -12.852 -16.667 1.00 60.19 100 VAL A N 1
ATOM 770 C CA . VAL A 1 100 ? 9.448 -11.781 -16.603 1.00 60.19 100 VAL A CA 1
ATOM 771 C C . VAL A 1 100 ? 8.078 -12.375 -16.311 1.00 60.19 100 VAL A C 1
ATOM 773 O O . VAL A 1 100 ? 7.406 -11.903 -15.398 1.00 60.19 100 VAL A O 1
ATOM 776 N N . ASP A 1 101 ? 7.712 -13.460 -16.993 1.00 58.66 101 ASP A N 1
ATOM 777 C CA . ASP A 1 101 ? 6.462 -14.167 -16.736 1.00 58.66 101 ASP A CA 1
ATOM 778 C C . ASP A 1 101 ? 6.450 -14.703 -15.299 1.00 58.66 101 ASP A C 1
ATOM 780 O O . ASP A 1 101 ? 5.504 -14.450 -14.575 1.00 58.66 101 ASP A O 1
ATOM 784 N N . LYS A 1 102 ? 7.548 -15.258 -14.766 1.00 57.09 102 LYS A N 1
ATOM 785 C CA . LYS A 1 102 ? 7.625 -15.612 -13.336 1.00 57.09 102 LYS A CA 1
ATOM 786 C C . LYS A 1 102 ? 7.505 -14.433 -12.382 1.00 57.09 102 LYS A C 1
ATOM 788 O O . LYS A 1 102 ? 6.974 -14.646 -11.304 1.00 57.09 102 LYS A O 1
ATOM 793 N N . ILE A 1 103 ? 8.011 -13.239 -12.684 1.00 60.69 103 ILE A N 1
ATOM 794 C CA . ILE A 1 103 ? 7.921 -12.090 -11.764 1.00 60.69 103 ILE A CA 1
ATOM 795 C C . ILE A 1 103 ? 6.536 -11.459 -11.834 1.00 60.69 103 ILE A C 1
ATOM 797 O O . ILE A 1 103 ? 5.947 -11.202 -10.789 1.00 60.69 103 ILE A O 1
ATOM 801 N N . VAL A 1 104 ? 6.000 -11.244 -13.033 1.00 59.94 104 VAL A N 1
ATOM 802 C CA . VAL A 1 104 ? 4.650 -10.713 -13.240 1.00 59.94 104 VAL A CA 1
ATOM 803 C C . VAL A 1 104 ? 3.629 -11.722 -12.712 1.00 59.94 104 VAL A C 1
ATOM 805 O O . VAL A 1 104 ? 2.815 -11.368 -11.861 1.00 59.94 104 VAL A O 1
ATOM 808 N N . LEU A 1 105 ? 3.745 -13.002 -13.071 1.00 53.81 105 LEU A N 1
ATOM 809 C CA . LEU A 1 105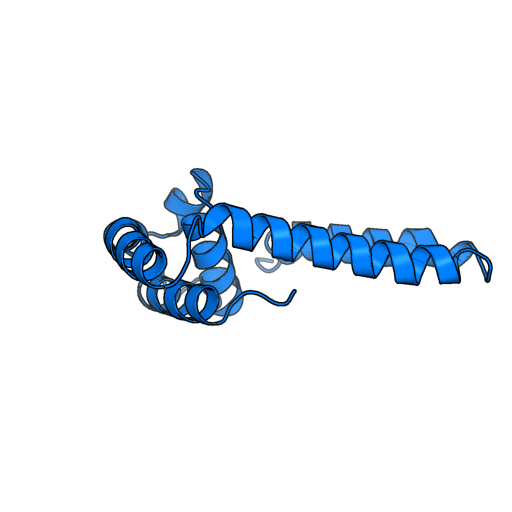 ? 2.890 -14.058 -12.538 1.00 53.81 105 LEU A CA 1
ATOM 810 C C . LEU A 1 105 ? 3.134 -14.304 -11.047 1.00 53.81 105 LEU A C 1
ATOM 812 O O . LEU A 1 105 ? 2.153 -14.386 -10.330 1.00 53.81 105 LEU A O 1
ATOM 816 N N . ASN A 1 106 ? 4.355 -14.329 -10.489 1.00 47.47 106 ASN A N 1
ATOM 817 C CA . ASN A 1 106 ? 4.484 -14.444 -9.022 1.00 47.47 106 ASN A CA 1
ATOM 818 C C . ASN A 1 106 ? 3.959 -13.200 -8.303 1.00 47.47 106 ASN A C 1
ATOM 820 O O . ASN A 1 106 ? 3.456 -13.316 -7.196 1.00 47.47 106 ASN A O 1
ATOM 824 N N . ARG A 1 107 ? 4.064 -11.996 -8.866 1.00 50.94 107 ARG A N 1
ATOM 825 C CA . ARG A 1 107 ? 3.595 -10.781 -8.187 1.00 50.94 107 ARG A CA 1
ATOM 826 C C . ARG A 1 107 ? 2.069 -10.682 -8.205 1.00 50.94 107 ARG A C 1
ATOM 828 O O . ARG A 1 107 ? 1.487 -10.355 -7.174 1.00 50.94 107 ARG A O 1
ATOM 835 N N . PHE A 1 108 ? 1.441 -10.996 -9.338 1.00 48.22 108 PHE A N 1
ATOM 836 C CA . PHE A 1 108 ? -0.012 -10.950 -9.511 1.00 48.22 108 PHE A CA 1
ATOM 837 C C . PHE A 1 108 ? -0.719 -12.244 -9.062 1.00 48.22 108 PHE A C 1
ATOM 839 O O . PHE A 1 108 ? -1.856 -12.172 -8.602 1.00 48.22 108 PHE A O 1
ATOM 846 N N . LEU A 1 109 ? -0.057 -13.409 -9.114 1.00 42.00 109 LEU A N 1
ATOM 847 C CA . LEU A 1 109 ? -0.599 -14.698 -8.656 1.00 42.00 109 LEU A CA 1
ATOM 848 C C . LEU A 1 109 ? -0.127 -15.116 -7.258 1.00 42.00 109 LEU A C 1
ATOM 850 O O . LEU A 1 109 ? -0.944 -15.673 -6.550 1.00 42.00 109 LEU A O 1
ATOM 854 N N . VAL A 1 110 ? 1.079 -14.835 -6.741 1.00 39.16 110 VAL A N 1
ATOM 855 C CA . VAL A 1 110 ? 1.404 -15.275 -5.348 1.00 39.16 110 VAL A CA 1
ATOM 856 C C . VAL A 1 110 ? 0.604 -14.499 -4.295 1.00 39.16 110 VAL A C 1
ATOM 858 O O . VAL A 1 110 ? 0.369 -15.019 -3.206 1.00 39.16 110 VAL A O 1
ATOM 861 N N . CYS A 1 111 ? 0.091 -13.306 -4.617 1.00 41.44 111 CYS A N 1
ATOM 862 C CA . CYS A 1 111 ? -0.910 -12.643 -3.769 1.00 41.44 111 CYS A CA 1
ATOM 863 C C . CYS A 1 111 ? -2.354 -13.129 -4.016 1.00 41.44 111 CYS A C 1
ATOM 865 O O . CYS A 1 111 ? -3.226 -12.797 -3.224 1.00 41.44 111 CYS A O 1
ATOM 867 N N . ARG A 1 112 ? -2.620 -13.935 -5.059 1.00 40.56 112 ARG A N 1
ATOM 868 C CA . ARG A 1 112 ? -3.968 -14.427 -5.416 1.00 40.56 112 ARG A CA 1
ATOM 869 C C . ARG A 1 112 ? -4.130 -15.962 -5.423 1.00 40.56 112 ARG A C 1
ATOM 871 O O . ARG A 1 112 ? -5.252 -16.434 -5.512 1.00 40.56 112 ARG A O 1
ATOM 878 N N . PHE A 1 113 ? -3.050 -16.738 -5.304 1.00 35.12 113 PHE A N 1
ATOM 879 C CA . PHE A 1 113 ? -2.991 -18.196 -5.529 1.00 35.12 113 PHE A CA 1
ATOM 880 C C . PHE A 1 113 ? -2.082 -18.941 -4.530 1.00 35.12 113 PHE A C 1
ATOM 882 O O . PHE A 1 113 ? -1.507 -19.972 -4.851 1.00 35.12 113 PHE A O 1
ATOM 889 N N . SER A 1 114 ? -1.961 -18.461 -3.291 1.00 34.03 114 SER A N 1
ATOM 890 C CA . SER A 1 114 ? -1.539 -19.331 -2.175 1.00 34.03 114 SER A CA 1
ATOM 891 C C . SER A 1 114 ? -2.743 -19.653 -1.284 1.00 34.03 114 SER A C 1
ATOM 893 O O . SER A 1 114 ? -2.685 -19.487 -0.070 1.00 34.03 114 SER A O 1
ATOM 895 N N . SER A 1 115 ? -3.856 -20.022 -1.922 1.00 42.00 115 SER A N 1
ATOM 896 C CA . SER A 1 115 ? -5.088 -20.520 -1.295 1.00 42.00 115 SER A CA 1
ATOM 897 C C . SER A 1 115 ? -5.651 -21.716 -2.082 1.00 42.00 115 SER A C 1
ATOM 899 O O . SER A 1 115 ? -6.856 -21.848 -2.272 1.00 42.00 115 SER A O 1
ATOM 901 N N . LEU A 1 116 ? -4.743 -22.568 -2.566 1.00 37.66 116 LEU A N 1
ATOM 902 C CA . LEU A 1 116 ? -4.986 -23.966 -2.915 1.00 37.66 116 LEU A CA 1
ATOM 903 C C . LEU A 1 116 ? -3.812 -24.786 -2.380 1.00 37.66 116 LEU A C 1
ATOM 905 O O . LEU A 1 116 ? -2.663 -24.319 -2.563 1.00 37.66 116 LEU A O 1
#

Foldseek 3Di:
DDADPLLQVQLQVLLVQFDPVDDSVLSSVLSSCVLLPPPVSCVRSVCSVVCSVVSNVVVVVVDDPSNVRSVVVVVVVVVVVVVVVVVCCVPDPPCNCVVVCCVVCCVVCVSPPPPD

Sequence (116 aa):
MHYAQPLLNEADSLAKVMPSDIPLKQRRWLGLQMLEGDIYSRAYAGEASQHLDAALARLRNEMDDPALHIADARYQCIAAICDVVSNTLTAEPSRFTTAVDKIVLNRFLVCRFSSL